Protein AF-A0A6I4UWA6-F1 (afdb_monomer_lite)

Structure (mmCIF, N/CA/C/O backbone):
data_AF-A0A6I4UWA6-F1
#
_entry.id   AF-A0A6I4UWA6-F1
#
loop_
_atom_site.group_PDB
_atom_site.id
_atom_site.type_symbol
_atom_site.label_atom_id
_atom_site.label_alt_id
_atom_site.label_comp_id
_atom_site.label_asym_id
_atom_site.label_entity_id
_atom_site.label_seq_id
_atom_site.pdbx_PDB_ins_code
_atom_site.Cartn_x
_atom_site.Cartn_y
_atom_site.Cartn_z
_atom_site.occupancy
_atom_site.B_iso_or_equiv
_atom_site.auth_seq_id
_atom_site.auth_comp_id
_atom_site.auth_asym_id
_atom_site.auth_atom_id
_atom_site.pdbx_PDB_model_num
ATOM 1 N N . MET A 1 1 ? 49.687 -25.645 -5.669 1.00 53.41 1 MET A N 1
ATOM 2 C CA . MET A 1 1 ? 48.299 -25.626 -5.158 1.00 53.41 1 MET A CA 1
ATOM 3 C C . MET A 1 1 ? 47.537 -26.724 -5.875 1.00 53.41 1 MET A C 1
ATOM 5 O O . MET A 1 1 ? 47.371 -26.612 -7.083 1.00 53.41 1 MET A O 1
ATOM 9 N N . ASN A 1 2 ? 47.145 -27.784 -5.169 1.00 42.00 2 ASN A N 1
ATOM 10 C CA . ASN A 1 2 ? 46.355 -28.868 -5.758 1.00 42.00 2 ASN A CA 1
ATOM 11 C C . ASN A 1 2 ? 44.873 -28.473 -5.785 1.00 42.00 2 ASN A C 1
ATOM 13 O O . ASN A 1 2 ? 44.392 -27.820 -4.861 1.00 42.00 2 ASN A O 1
ATOM 17 N N . ILE A 1 3 ? 44.172 -28.857 -6.852 1.00 53.47 3 ILE A N 1
ATOM 18 C CA . ILE A 1 3 ? 42.721 -28.705 -6.990 1.00 53.47 3 ILE A CA 1
ATOM 19 C C . ILE A 1 3 ? 42.136 -30.114 -7.025 1.00 53.47 3 ILE A C 1
ATOM 21 O O . ILE A 1 3 ? 42.095 -30.754 -8.075 1.00 53.47 3 ILE A O 1
ATOM 25 N N . ASP A 1 4 ? 41.697 -30.592 -5.865 1.00 56.16 4 ASP A N 1
ATOM 26 C CA . ASP A 1 4 ? 40.974 -31.853 -5.749 1.00 56.16 4 ASP A CA 1
ATOM 27 C C . ASP A 1 4 ? 39.500 -31.651 -6.125 1.00 56.16 4 ASP A C 1
ATOM 29 O O . ASP A 1 4 ? 38.748 -30.904 -5.493 1.00 56.16 4 ASP A O 1
ATOM 33 N N . ARG A 1 5 ? 39.086 -32.311 -7.210 1.00 56.75 5 ARG A N 1
ATOM 34 C CA . ARG A 1 5 ? 37.698 -32.347 -7.685 1.00 56.75 5 ARG A CA 1
ATOM 35 C C . ARG A 1 5 ? 36.960 -33.497 -6.999 1.00 56.75 5 ARG A C 1
ATOM 37 O O . ARG A 1 5 ? 37.160 -34.648 -7.371 1.00 56.75 5 ARG A O 1
ATOM 44 N N . HIS A 1 6 ? 36.038 -33.187 -6.091 1.00 60.47 6 HIS A N 1
ATOM 45 C CA . HIS A 1 6 ? 35.042 -34.151 -5.609 1.00 60.47 6 HIS A CA 1
ATOM 46 C C . HIS A 1 6 ? 33.783 -34.155 -6.499 1.00 60.47 6 HIS A C 1
ATOM 48 O O . HIS A 1 6 ? 33.092 -33.136 -6.568 1.00 60.47 6 HIS A O 1
ATOM 54 N N . PRO A 1 7 ? 33.417 -35.285 -7.135 1.00 59.06 7 PRO A N 1
ATOM 55 C CA . PRO A 1 7 ? 32.106 -35.479 -7.748 1.00 59.06 7 PRO A CA 1
ATOM 56 C C . PRO A 1 7 ? 31.142 -36.162 -6.757 1.00 59.06 7 PRO A C 1
ATOM 58 O O . PRO A 1 7 ? 30.954 -37.376 -6.785 1.00 59.06 7 PRO A O 1
ATOM 61 N N . GLY A 1 8 ? 30.530 -35.376 -5.867 1.00 49.25 8 GLY A N 1
ATOM 62 C CA . GLY A 1 8 ? 29.557 -35.854 -4.875 1.00 49.25 8 GLY A CA 1
ATOM 63 C C . GLY A 1 8 ? 28.133 -35.995 -5.426 1.00 49.25 8 GLY A C 1
ATOM 64 O O . GLY A 1 8 ? 27.339 -35.077 -5.277 1.00 49.25 8 GLY A O 1
ATOM 65 N N . GLU A 1 9 ? 27.876 -37.139 -6.063 1.00 54.88 9 GLU A N 1
ATOM 66 C CA . GLU A 1 9 ? 26.610 -37.889 -6.222 1.00 54.88 9 GLU A CA 1
ATOM 67 C C . GLU A 1 9 ? 25.256 -37.185 -6.489 1.00 54.88 9 GLU A C 1
ATOM 69 O O . GLU A 1 9 ? 24.842 -36.190 -5.894 1.00 54.88 9 GLU A O 1
ATOM 74 N N . ARG A 1 10 ? 24.492 -37.790 -7.411 1.00 55.81 10 ARG A N 1
ATOM 75 C CA . ARG A 1 10 ? 23.184 -37.297 -7.858 1.00 55.81 10 ARG A CA 1
ATOM 76 C C . ARG A 1 10 ? 22.085 -37.584 -6.836 1.00 55.81 10 ARG A C 1
ATOM 78 O O . ARG A 1 10 ? 22.010 -38.657 -6.247 1.00 55.81 10 ARG A O 1
ATOM 85 N N . ARG A 1 11 ? 21.159 -36.632 -6.726 1.00 57.84 11 ARG A N 1
ATOM 86 C CA . ARG A 1 11 ? 19.842 -36.841 -6.121 1.00 57.84 11 ARG A CA 1
ATOM 87 C C . ARG A 1 11 ? 19.018 -37.746 -7.034 1.00 57.84 11 ARG A C 1
ATOM 89 O O . ARG A 1 11 ? 18.744 -37.320 -8.144 1.00 57.84 11 ARG A O 1
ATOM 96 N N . ASP A 1 12 ? 18.564 -38.888 -6.529 1.00 57.28 12 ASP A N 1
ATOM 97 C CA . ASP A 1 12 ? 17.372 -39.582 -7.027 1.00 57.28 12 ASP A CA 1
ATOM 98 C C . ASP A 1 12 ? 16.781 -40.459 -5.910 1.00 57.28 12 ASP A C 1
ATOM 100 O O . ASP A 1 12 ? 17.271 -41.543 -5.597 1.00 57.28 12 ASP A O 1
ATOM 104 N N . ARG A 1 13 ? 15.704 -39.977 -5.280 1.00 61.44 13 ARG A N 1
ATOM 105 C CA . ARG A 1 13 ? 14.755 -40.816 -4.535 1.00 61.44 13 ARG A CA 1
ATOM 106 C C . ARG A 1 13 ? 13.359 -40.430 -4.987 1.00 61.44 13 ARG A C 1
ATOM 108 O O . ARG A 1 13 ? 12.906 -39.320 -4.719 1.00 61.44 13 ARG A O 1
ATOM 115 N N . GLY A 1 14 ? 12.726 -41.336 -5.724 1.00 43.81 14 GLY A N 1
ATOM 116 C CA . GLY A 1 14 ? 11.402 -41.117 -6.288 1.00 43.81 14 GLY A CA 1
ATOM 117 C C . GLY A 1 14 ? 10.319 -41.022 -5.216 1.00 43.81 14 GLY A C 1
ATOM 118 O O . GLY A 1 14 ? 10.387 -41.677 -4.176 1.00 43.81 14 GLY A O 1
ATOM 119 N N . LEU A 1 15 ? 9.292 -40.232 -5.516 1.00 61.09 15 LEU A N 1
ATOM 120 C CA . LEU A 1 15 ? 8.007 -40.269 -4.827 1.00 61.09 15 LEU A CA 1
ATOM 121 C C . LEU A 1 15 ? 7.068 -41.189 -5.629 1.00 61.09 15 LEU A C 1
ATOM 123 O O . LEU A 1 15 ? 6.912 -40.966 -6.832 1.00 61.09 15 LEU A O 1
ATOM 127 N N . PRO A 1 16 ? 6.461 -42.223 -5.018 1.00 57.41 16 PRO A N 1
ATOM 128 C CA . PRO A 1 16 ? 5.458 -43.043 -5.688 1.00 57.41 16 PRO A CA 1
ATOM 129 C C . PRO A 1 16 ? 4.156 -42.254 -5.904 1.00 57.41 16 PRO A C 1
ATOM 131 O O . PRO A 1 16 ? 3.820 -41.358 -5.132 1.00 57.41 16 PRO A O 1
ATOM 134 N N . GLY A 1 17 ? 3.437 -42.589 -6.977 1.00 48.97 17 GLY A N 1
ATOM 135 C CA . GLY A 1 17 ? 2.204 -41.908 -7.377 1.00 48.97 17 GLY A CA 1
ATOM 136 C C . GLY A 1 17 ? 0.936 -42.377 -6.650 1.00 48.97 17 GLY A C 1
ATOM 137 O O . GLY A 1 17 ? 0.963 -43.261 -5.798 1.00 48.97 17 GLY A O 1
ATOM 138 N N . GLY A 1 18 ? -0.192 -41.791 -7.062 1.00 45.34 18 GLY A N 1
ATOM 139 C CA . GLY A 1 18 ? -1.510 -41.930 -6.431 1.00 45.34 18 GLY A CA 1
ATOM 140 C C . GLY A 1 18 ? -1.931 -40.598 -5.788 1.00 45.34 18 GLY A C 1
ATOM 141 O O . GLY A 1 18 ? -1.140 -39.988 -5.083 1.00 45.34 18 GLY A O 1
ATOM 142 N N . THR A 1 19 ? -3.121 -40.038 -6.016 1.00 50.91 19 THR A N 1
ATOM 143 C CA . THR A 1 19 ? -4.329 -40.619 -6.622 1.00 50.91 19 THR A CA 1
ATOM 144 C C . THR A 1 19 ? -5.118 -39.549 -7.378 1.00 50.91 19 THR A C 1
ATOM 146 O O . THR A 1 19 ? -5.453 -38.506 -6.822 1.00 50.91 19 THR A O 1
ATOM 149 N N . LEU A 1 20 ? -5.475 -39.828 -8.636 1.00 55.50 20 LEU A N 1
ATOM 150 C CA . LEU A 1 20 ? -6.439 -39.031 -9.398 1.00 55.50 20 LEU A CA 1
ATOM 151 C C . LEU A 1 20 ? -7.862 -39.345 -8.915 1.00 55.50 20 LEU A C 1
ATOM 153 O O . LEU A 1 20 ? -8.503 -40.256 -9.437 1.00 55.50 20 LEU A O 1
ATOM 157 N N . LEU A 1 21 ? -8.374 -38.586 -7.941 1.00 58.50 21 LEU A N 1
ATOM 158 C CA . LEU A 1 21 ? -9.799 -38.616 -7.602 1.00 58.50 21 LEU A CA 1
ATOM 159 C C . LEU A 1 21 ? -10.546 -37.519 -8.373 1.00 58.50 21 LEU A C 1
ATOM 161 O O . LEU A 1 21 ? -10.526 -36.339 -8.037 1.00 58.50 21 LEU A O 1
ATOM 165 N N . ASN A 1 22 ? -11.170 -37.949 -9.465 1.00 52.53 22 ASN A N 1
ATOM 166 C CA . ASN A 1 22 ? -11.920 -37.125 -10.405 1.00 52.53 22 ASN A CA 1
ATOM 167 C C . ASN A 1 22 ? -13.293 -36.756 -9.808 1.00 52.53 22 ASN A C 1
ATOM 169 O O . ASN A 1 22 ? -14.140 -37.631 -9.628 1.00 52.53 22 ASN A O 1
ATOM 173 N N . ALA A 1 23 ? -13.514 -35.480 -9.484 1.00 58.00 23 ALA A N 1
ATOM 174 C CA . ALA A 1 23 ? -14.774 -35.012 -8.902 1.00 58.00 23 ALA A CA 1
ATOM 175 C C . ALA A 1 23 ? -15.919 -34.967 -9.945 1.00 58.00 23 ALA A C 1
ATOM 177 O O . ALA A 1 23 ? -15.685 -34.625 -11.110 1.00 58.00 23 ALA A O 1
ATOM 178 N N . PRO A 1 24 ? -17.170 -35.292 -9.564 1.00 58.44 24 PRO A N 1
ATOM 179 C CA . PRO A 1 24 ? -18.280 -35.392 -10.507 1.00 58.44 24 PRO A CA 1
ATOM 180 C C . PRO A 1 24 ? -18.710 -34.030 -11.071 1.00 58.44 24 PRO A C 1
ATOM 182 O O . PRO A 1 24 ? -18.872 -33.044 -10.355 1.00 58.44 24 PRO A O 1
ATOM 185 N N . ARG A 1 25 ? -18.974 -34.000 -12.382 1.00 59.06 25 ARG A N 1
ATOM 186 C CA . ARG A 1 25 ? -19.533 -32.836 -13.081 1.00 59.06 25 ARG A CA 1
ATOM 187 C C . ARG A 1 25 ? -21.037 -32.707 -12.805 1.00 59.06 25 ARG A C 1
ATOM 189 O O . ARG A 1 25 ? -21.835 -33.433 -13.388 1.00 59.06 25 ARG A O 1
ATOM 196 N N . GLY A 1 26 ? -21.417 -31.717 -12.005 1.00 48.50 26 GLY A N 1
ATOM 197 C CA . GLY A 1 26 ? -22.790 -31.233 -11.824 1.00 48.50 26 GLY A CA 1
ATOM 198 C C . GLY A 1 26 ? -22.751 -29.879 -11.101 1.00 48.50 26 GLY A C 1
ATOM 199 O O . GLY A 1 26 ? -21.846 -29.650 -10.313 1.00 48.50 26 GLY A O 1
ATOM 200 N N . GLN A 1 27 ? -23.630 -28.909 -11.345 1.00 59.19 27 GLN A N 1
ATOM 201 C CA . GLN A 1 27 ? -24.799 -28.862 -12.223 1.00 59.19 27 GLN A CA 1
ATOM 202 C C . GLN A 1 27 ? -24.943 -27.418 -12.742 1.00 59.19 27 GLN A C 1
ATOM 204 O O . GLN A 1 27 ?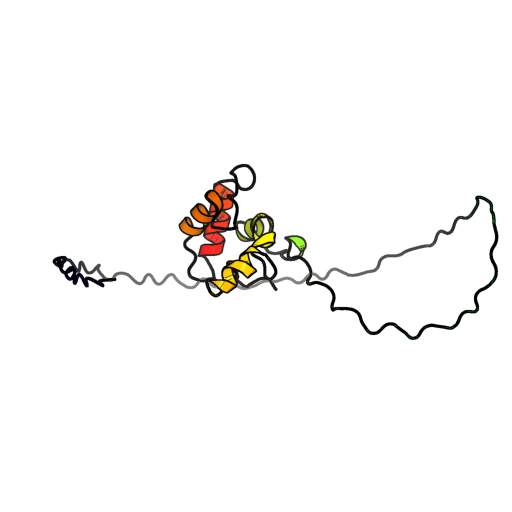 -24.739 -26.462 -11.997 1.00 59.19 27 GLN A O 1
ATOM 209 N N . ARG A 1 28 ? -25.276 -27.227 -14.026 1.00 51.88 28 ARG A N 1
ATOM 210 C CA . ARG A 1 28 ? -25.441 -25.884 -14.616 1.00 51.88 28 ARG A CA 1
ATOM 211 C C . ARG A 1 28 ? -26.764 -25.247 -14.169 1.00 51.88 28 ARG A C 1
ATOM 213 O O . ARG A 1 28 ? -27.744 -25.298 -14.914 1.00 51.88 28 ARG A O 1
ATOM 220 N N . SER A 1 29 ? -26.789 -24.620 -12.994 1.00 53.06 29 SER A N 1
ATOM 221 C CA . SER A 1 29 ? -27.918 -23.780 -12.571 1.00 53.06 29 SER A CA 1
ATOM 222 C C . SER A 1 29 ? -28.010 -22.529 -13.442 1.00 53.06 29 SER A C 1
ATOM 224 O O . SER A 1 29 ? -27.282 -21.556 -13.257 1.00 53.06 29 SER A O 1
ATOM 226 N N . ARG A 1 30 ? -28.925 -22.562 -14.416 1.00 59.91 30 ARG A N 1
ATOM 227 C CA . ARG A 1 30 ? -29.314 -21.396 -15.216 1.00 59.91 30 ARG A CA 1
ATOM 228 C C . ARG A 1 30 ? -30.151 -20.460 -14.342 1.00 59.91 30 ARG A C 1
ATOM 230 O O . ARG A 1 30 ? -31.374 -20.592 -14.308 1.00 59.91 30 ARG A O 1
ATOM 237 N N . ILE A 1 31 ? -29.513 -19.531 -13.633 1.00 61.69 31 ILE A N 1
ATOM 238 C CA . ILE A 1 31 ? -30.254 -18.494 -12.909 1.00 61.69 31 ILE A CA 1
ATOM 239 C C . ILE A 1 31 ? -30.645 -17.390 -13.896 1.00 61.69 31 ILE A C 1
ATOM 241 O O . ILE A 1 31 ? -29.827 -16.655 -14.439 1.00 61.69 31 ILE A O 1
ATOM 245 N N . ARG A 1 32 ? -31.949 -17.405 -14.154 1.00 57.16 32 ARG A N 1
ATOM 246 C CA . ARG A 1 32 ? -32.797 -16.548 -14.981 1.00 57.16 32 ARG A CA 1
ATOM 247 C C . ARG A 1 32 ? -32.387 -15.069 -15.001 1.00 57.16 32 ARG A C 1
ATOM 249 O O . ARG A 1 32 ? -32.259 -14.443 -13.954 1.00 57.16 32 ARG A O 1
ATOM 256 N N . SER A 1 33 ? -32.295 -14.509 -16.207 1.00 45.88 33 SER A N 1
ATOM 257 C CA . SER A 1 33 ? -32.136 -13.074 -16.453 1.00 45.88 33 SER A CA 1
ATOM 258 C C . SER A 1 33 ? -33.214 -12.254 -15.737 1.00 45.88 33 SER A C 1
ATOM 260 O O . SER A 1 33 ? -34.404 -12.525 -15.902 1.00 45.88 33 SER A O 1
ATOM 262 N N . GLY A 1 34 ? -32.792 -11.230 -14.994 1.00 49.47 34 GLY A N 1
ATOM 263 C CA . GLY A 1 34 ? -33.658 -10.218 -14.392 1.00 49.47 34 GLY A CA 1
ATOM 264 C C . GLY A 1 34 ? -33.256 -8.834 -14.887 1.00 49.47 34 GLY A C 1
ATOM 265 O O . GLY A 1 34 ? -32.391 -8.192 -14.307 1.00 49.47 34 GLY A O 1
ATOM 266 N N . THR A 1 35 ? -33.857 -8.392 -15.988 1.00 56.50 35 THR A N 1
ATOM 267 C CA . THR A 1 35 ? -33.701 -7.030 -16.507 1.00 56.50 35 THR A CA 1
ATOM 268 C C . THR A 1 35 ? -34.466 -6.041 -15.631 1.00 56.50 35 THR A C 1
ATOM 270 O O . THR A 1 35 ? -35.697 -6.037 -15.658 1.00 56.50 35 THR A O 1
ATOM 273 N N . THR A 1 36 ? -33.767 -5.156 -14.924 1.00 51.28 36 THR A N 1
ATOM 274 C CA . THR A 1 36 ? -34.339 -3.902 -14.415 1.00 51.28 36 THR A CA 1
ATOM 275 C C . THR A 1 36 ? -33.666 -2.735 -15.125 1.00 51.28 36 THR A C 1
ATOM 277 O O . THR A 1 36 ? -32.446 -2.593 -15.120 1.00 51.28 36 THR A O 1
ATOM 280 N N . ALA A 1 37 ? -34.478 -1.955 -15.836 1.00 49.41 37 ALA A N 1
ATOM 281 C CA . ALA A 1 37 ? -33.999 -0.916 -16.733 1.00 49.41 37 ALA A CA 1
ATOM 282 C C . ALA A 1 37 ? -33.434 0.293 -15.976 1.00 49.41 37 ALA A C 1
ATOM 284 O O . ALA A 1 37 ? -33.910 0.670 -14.906 1.00 49.41 37 ALA A O 1
ATOM 285 N N . VAL A 1 38 ? -32.444 0.923 -16.604 1.00 46.31 38 VAL A N 1
ATOM 286 C CA . VAL A 1 38 ? -31.887 2.220 -16.220 1.00 46.31 38 VAL A CA 1
ATOM 287 C C . VAL A 1 38 ? -32.981 3.290 -16.241 1.00 46.31 38 VAL A C 1
ATOM 289 O O . VAL A 1 38 ? -33.647 3.473 -17.256 1.00 46.31 38 VAL A O 1
ATOM 292 N N . LEU A 1 39 ? -33.093 4.055 -15.154 1.00 53.03 39 LEU A N 1
ATOM 293 C CA . LEU A 1 39 ? -33.792 5.341 -15.114 1.00 53.03 39 LEU A CA 1
ATOM 294 C C . LEU A 1 39 ? -32.871 6.377 -14.459 1.00 53.03 39 LEU A C 1
ATOM 296 O O . LEU A 1 39 ? -33.003 6.733 -13.292 1.00 53.03 39 LEU A O 1
ATOM 300 N N . ALA A 1 40 ? -31.886 6.826 -15.238 1.00 41.97 40 ALA A N 1
ATOM 301 C CA . ALA A 1 40 ? -31.030 7.947 -14.882 1.00 41.97 40 ALA A CA 1
ATOM 302 C C . ALA A 1 40 ? -31.769 9.258 -15.189 1.00 41.97 40 ALA A C 1
ATOM 304 O O . ALA A 1 40 ? -31.887 9.654 -16.348 1.00 41.97 40 ALA A O 1
ATOM 305 N N . ALA A 1 41 ? -32.274 9.928 -14.154 1.00 52.06 41 ALA A N 1
ATOM 306 C CA . ALA A 1 41 ? -32.802 11.281 -14.275 1.00 52.06 41 ALA A CA 1
ATOM 307 C C . ALA A 1 41 ? -31.654 12.292 -14.132 1.00 52.06 41 ALA A C 1
ATOM 309 O O . ALA A 1 41 ? -31.079 12.441 -13.055 1.00 52.06 41 ALA A O 1
ATOM 310 N N . LEU A 1 42 ? -31.316 12.982 -15.224 1.00 51.84 42 LEU A N 1
ATOM 311 C CA . LEU A 1 42 ? -30.406 14.126 -15.185 1.00 51.84 42 LEU A CA 1
ATOM 312 C C . LEU A 1 42 ? -31.071 15.281 -14.425 1.00 51.84 42 LEU A C 1
ATOM 314 O O . LEU A 1 42 ? -32.167 15.704 -14.786 1.00 51.84 42 LEU A O 1
ATOM 318 N N . ALA A 1 43 ? -30.358 15.863 -13.464 1.00 55.25 43 ALA A N 1
ATOM 319 C CA . ALA A 1 43 ? -30.640 17.198 -12.950 1.00 55.25 43 ALA A CA 1
ATOM 320 C C . ALA A 1 43 ? -29.349 18.021 -13.014 1.00 55.25 43 ALA A C 1
ATOM 322 O O . ALA A 1 43 ? -28.380 17.731 -12.314 1.00 55.25 43 ALA A O 1
ATOM 323 N N . LEU A 1 44 ? -29.320 19.019 -13.901 1.00 54.22 44 LEU A N 1
ATOM 324 C CA . LEU A 1 44 ? -28.187 19.929 -14.032 1.00 54.22 44 LEU A CA 1
ATOM 325 C C . LEU A 1 44 ? -28.227 20.969 -12.907 1.00 54.22 44 LEU A C 1
ATOM 327 O O . LEU A 1 44 ? -29.173 21.747 -12.810 1.00 54.22 44 LEU A O 1
ATOM 331 N N . ALA A 1 45 ? -27.143 21.049 -12.145 1.00 57.09 45 ALA A N 1
ATOM 332 C CA . ALA A 1 45 ? -26.717 22.246 -11.431 1.00 57.09 45 ALA A CA 1
ATOM 333 C C . ALA A 1 45 ? -25.194 22.348 -11.630 1.00 57.09 45 ALA A C 1
ATOM 335 O O . ALA A 1 45 ? -24.493 21.353 -11.489 1.00 57.09 45 ALA A O 1
ATOM 336 N N . GLY A 1 46 ? -24.603 23.476 -12.006 1.00 43.91 46 GLY A N 1
ATOM 337 C CA . GLY A 1 46 ? -25.151 24.828 -12.076 1.00 43.91 46 GLY A CA 1
ATOM 338 C C . GLY A 1 46 ? -24.024 25.794 -11.724 1.00 43.91 46 GLY A C 1
ATOM 339 O O . GLY A 1 46 ? -23.930 26.242 -10.588 1.00 43.91 46 GLY A O 1
ATOM 340 N N . CYS A 1 47 ? -23.110 26.032 -12.666 1.00 44.75 47 CYS A N 1
ATOM 341 C CA . CYS A 1 47 ? -21.889 26.794 -12.410 1.00 44.75 47 CYS A CA 1
ATOM 342 C C . CYS A 1 47 ? -22.112 28.305 -12.581 1.00 44.75 47 CYS A C 1
ATOM 344 O O . CYS A 1 47 ? -22.338 28.764 -13.698 1.00 44.75 47 CYS A O 1
ATOM 346 N N . ALA A 1 48 ? -21.954 29.072 -11.502 1.00 47.50 48 ALA A N 1
ATOM 347 C CA . ALA A 1 48 ? -21.664 30.509 -11.517 1.00 47.50 48 ALA A CA 1
ATOM 348 C C . ALA A 1 48 ? -20.889 30.830 -10.221 1.00 47.50 48 ALA A C 1
ATOM 350 O O . ALA A 1 48 ? -21.381 30.572 -9.130 1.00 47.50 48 ALA A O 1
ATOM 351 N N . ALA A 1 49 ? -19.586 31.100 -10.305 1.00 40.16 49 ALA A N 1
ATOM 352 C CA . ALA A 1 49 ? -18.992 32.418 -10.568 1.00 40.16 49 ALA A CA 1
ATOM 353 C C . ALA A 1 49 ? -18.776 33.207 -9.262 1.00 40.16 49 ALA A C 1
ATOM 355 O O . ALA A 1 49 ? -19.687 33.824 -8.719 1.00 40.16 49 ALA A O 1
ATOM 356 N N . SER A 1 50 ? -17.541 33.163 -8.759 1.00 43.00 50 SER A N 1
ATOM 357 C CA . SER A 1 50 ? -17.089 33.894 -7.577 1.00 43.00 50 SER A CA 1
ATOM 358 C C . SER A 1 50 ? -16.894 35.382 -7.882 1.00 43.00 50 SER A C 1
ATOM 360 O O . SER A 1 50 ? -16.082 35.750 -8.730 1.00 43.00 50 SER A O 1
ATOM 362 N N . ALA A 1 51 ? -17.603 36.236 -7.144 1.00 44.31 51 ALA A N 1
ATOM 363 C CA . ALA A 1 51 ? -17.288 37.656 -7.047 1.00 44.31 51 ALA A CA 1
ATOM 364 C C . ALA A 1 51 ? -16.057 37.867 -6.147 1.00 44.31 51 ALA A C 1
ATOM 366 O O . ALA A 1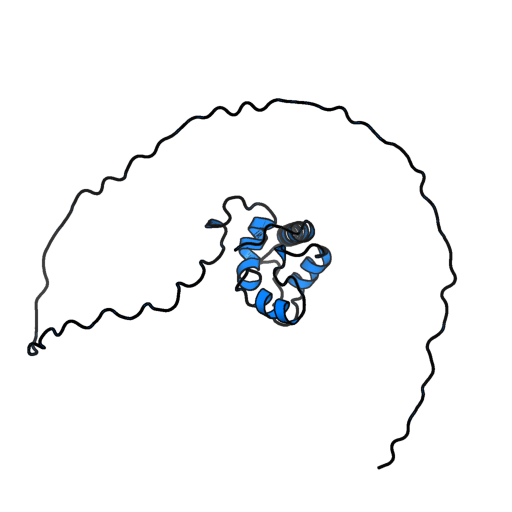 51 ? -15.867 37.149 -5.165 1.00 44.31 51 ALA A O 1
ATOM 367 N N . GLN A 1 52 ? -15.229 38.853 -6.490 1.00 43.97 52 GLN A N 1
ATOM 368 C CA . GLN A 1 52 ? -14.098 39.322 -5.687 1.00 43.97 52 GLN A CA 1
ATOM 369 C C . GLN A 1 52 ? -14.075 40.849 -5.781 1.00 43.97 52 GLN A C 1
ATOM 371 O O . GLN A 1 52 ? -13.489 41.407 -6.709 1.00 43.97 52 GLN A O 1
ATOM 376 N N . ASP A 1 53 ? -14.766 41.510 -4.856 1.00 40.88 53 ASP A N 1
ATOM 377 C CA . ASP A 1 53 ? -14.751 42.966 -4.737 1.00 40.88 53 ASP A CA 1
ATOM 378 C C . ASP A 1 53 ? -13.530 43.452 -3.943 1.00 40.88 53 ASP A C 1
ATOM 380 O O . ASP A 1 53 ? -12.937 42.716 -3.155 1.00 40.88 53 ASP A O 1
ATOM 384 N N . GLY A 1 54 ? -13.139 44.695 -4.226 1.00 39.62 54 GLY A N 1
ATOM 385 C CA . GLY A 1 54 ? -11.854 45.294 -3.870 1.00 39.62 54 GLY A CA 1
ATOM 386 C C . GLY A 1 54 ? -11.573 45.543 -2.383 1.00 39.62 54 GLY A C 1
ATOM 387 O O . GLY A 1 54 ? -12.348 45.218 -1.491 1.00 39.62 54 GLY A O 1
ATOM 388 N N . GLY A 1 55 ? -10.432 46.187 -2.131 1.00 34.06 55 GLY A N 1
ATOM 389 C CA . GLY A 1 55 ? -10.011 46.571 -0.783 1.00 34.06 55 GLY A CA 1
ATOM 390 C C . GLY A 1 55 ? -8.523 46.892 -0.714 1.00 34.06 55 GLY A C 1
ATOM 391 O O . GLY A 1 55 ? -7.716 46.020 -0.413 1.00 34.06 55 GLY A O 1
ATOM 392 N N . ALA A 1 56 ? -8.157 48.140 -1.004 1.00 35.78 56 ALA A N 1
ATOM 393 C CA . ALA A 1 56 ? -6.829 48.661 -0.701 1.00 35.78 56 ALA A CA 1
ATOM 394 C C . ALA A 1 56 ? -6.910 49.520 0.565 1.00 35.78 56 ALA A C 1
ATOM 396 O O . ALA A 1 56 ? -7.698 50.462 0.597 1.00 35.78 56 ALA A O 1
ATOM 397 N N . GLU A 1 57 ? -6.060 49.248 1.554 1.00 37.12 57 GLU A N 1
ATOM 398 C CA . GLU A 1 57 ? -5.761 50.187 2.639 1.00 37.12 57 GLU A CA 1
ATOM 399 C C . GLU A 1 57 ? -4.245 50.341 2.802 1.00 37.12 57 GLU A C 1
ATOM 401 O O . GLU A 1 57 ? -3.458 49.456 2.459 1.00 37.12 57 GLU A O 1
ATOM 406 N N . THR A 1 58 ? -3.841 51.536 3.223 1.00 30.61 58 THR A N 1
ATOM 407 C CA . THR A 1 58 ? -2.490 52.092 3.084 1.00 30.61 58 THR A CA 1
ATOM 408 C C . THR A 1 58 ? -1.873 52.449 4.441 1.00 30.61 58 THR A C 1
ATOM 410 O O . THR A 1 58 ? -2.565 52.473 5.452 1.00 30.61 58 THR A O 1
ATOM 413 N N . ALA A 1 59 ? -0.583 52.827 4.409 1.00 38.38 59 ALA A N 1
ATOM 414 C CA . ALA A 1 59 ? 0.199 53.447 5.494 1.00 38.38 59 ALA A CA 1
ATOM 415 C C . ALA A 1 59 ? 0.660 52.511 6.641 1.00 38.38 59 ALA A C 1
ATOM 417 O O . ALA A 1 59 ? -0.031 51.575 7.017 1.00 38.38 59 ALA A O 1
ATOM 418 N N . ALA A 1 60 ? 1.824 52.717 7.272 1.00 33.44 60 ALA A N 1
ATOM 419 C CA . ALA A 1 60 ? 3.030 53.495 6.927 1.00 33.44 60 ALA A CA 1
ATOM 420 C C . ALA A 1 60 ? 4.200 53.017 7.825 1.00 33.44 60 ALA A C 1
ATOM 422 O O . ALA A 1 60 ? 3.950 52.387 8.851 1.00 33.44 60 ALA A O 1
ATOM 423 N N . GLY A 1 61 ? 5.464 53.320 7.485 1.00 32.41 61 GLY A N 1
ATOM 424 C CA . GLY A 1 61 ? 6.597 52.921 8.342 1.00 32.41 61 GLY A CA 1
ATOM 425 C C . GLY A 1 61 ? 8.012 53.114 7.780 1.00 32.41 61 GLY A C 1
ATOM 426 O O . GLY A 1 61 ? 8.721 52.132 7.636 1.00 32.41 61 GLY A O 1
ATOM 427 N N . GLU A 1 62 ? 8.373 54.363 7.475 1.00 31.11 62 GLU A N 1
ATOM 428 C CA . GLU A 1 62 ? 9.712 55.003 7.449 1.00 31.11 62 GLU A CA 1
ATOM 429 C C . GLU A 1 62 ? 11.013 54.312 6.931 1.00 31.11 62 GLU A C 1
ATOM 431 O O . GLU A 1 62 ? 11.296 53.134 7.112 1.00 31.11 62 GLU A O 1
ATOM 436 N N . GLN A 1 63 ? 11.843 55.141 6.283 1.00 40.09 63 GLN A N 1
ATOM 437 C CA . GLN A 1 63 ? 13.168 54.892 5.662 1.00 40.09 63 GLN A CA 1
ATOM 438 C C . GLN A 1 63 ? 14.324 54.801 6.712 1.00 40.09 63 GLN A C 1
ATOM 440 O O . GLN A 1 63 ? 14.012 54.938 7.897 1.00 40.09 63 GLN A O 1
ATOM 445 N N . PRO A 1 64 ? 15.648 54.649 6.385 1.00 52.28 64 PRO A N 1
ATOM 446 C CA . PRO A 1 64 ? 16.383 54.708 5.093 1.00 52.28 64 PRO A CA 1
ATOM 447 C C . PRO A 1 64 ? 17.408 53.529 4.902 1.00 52.28 64 PRO A C 1
ATOM 449 O O . PRO A 1 64 ? 17.266 52.514 5.570 1.00 52.28 64 PRO A O 1
ATOM 452 N N . THR A 1 65 ? 18.442 53.480 4.029 1.00 37.78 65 THR A N 1
ATOM 453 C CA . THR A 1 65 ? 19.114 54.457 3.126 1.00 37.78 65 THR A CA 1
ATOM 454 C C . THR A 1 65 ? 19.854 53.770 1.948 1.00 37.78 65 THR A C 1
ATOM 456 O O . THR A 1 65 ? 20.446 52.716 2.135 1.00 37.78 65 THR A O 1
ATOM 459 N N . GLY A 1 66 ? 19.967 54.453 0.798 1.00 39.38 66 GLY A N 1
ATOM 460 C CA . GLY A 1 66 ? 21.224 54.637 0.033 1.00 39.38 66 GLY A CA 1
ATOM 461 C C . GLY A 1 66 ? 21.918 53.476 -0.716 1.00 39.38 66 GLY A C 1
ATOM 462 O O . GLY A 1 66 ? 22.763 52.791 -0.146 1.00 39.38 66 GLY A O 1
ATOM 463 N N . SER A 1 67 ? 21.750 53.415 -2.050 1.00 40.25 67 SER A N 1
ATOM 464 C CA . SER A 1 67 ? 22.840 53.202 -3.040 1.00 40.25 67 SER A CA 1
ATOM 465 C C . SER A 1 67 ? 22.377 53.463 -4.491 1.00 40.25 67 SER A C 1
ATOM 467 O O . SER A 1 67 ? 21.184 53.505 -4.770 1.00 40.25 67 SER A O 1
ATOM 469 N N . ALA A 1 68 ? 23.335 53.714 -5.392 1.00 49.78 68 ALA A N 1
ATOM 470 C CA . ALA A 1 68 ? 23.163 54.315 -6.727 1.00 49.78 68 ALA A CA 1
ATOM 471 C C . ALA A 1 68 ? 22.447 53.431 -7.790 1.00 49.78 68 ALA A C 1
ATOM 473 O O . ALA A 1 68 ? 22.415 52.202 -7.657 1.00 49.78 68 ALA A O 1
ATOM 474 N N . PRO A 1 69 ? 21.891 54.026 -8.873 1.00 48.97 69 PRO A N 1
ATOM 475 C CA . PRO A 1 69 ? 21.075 53.299 -9.843 1.00 48.97 69 PRO A CA 1
ATOM 476 C C . PRO A 1 69 ? 21.919 52.422 -10.772 1.00 48.97 69 PRO A C 1
ATOM 478 O O . PRO A 1 69 ? 22.812 52.902 -11.469 1.00 48.97 69 PRO A O 1
ATOM 481 N N . HIS A 1 70 ? 21.568 51.141 -10.847 1.00 50.88 70 HIS A N 1
ATOM 482 C CA . HIS A 1 70 ? 22.057 50.239 -11.885 1.00 50.88 70 HIS A CA 1
ATOM 483 C C . HIS A 1 70 ? 21.056 50.249 -13.044 1.00 50.88 70 HIS A C 1
ATOM 485 O O . HIS A 1 70 ? 19.857 50.061 -12.839 1.00 50.88 70 HIS A O 1
ATOM 491 N N . ALA A 1 71 ? 21.533 50.525 -14.259 1.00 48.31 71 ALA A N 1
ATOM 492 C CA . ALA A 1 71 ? 20.674 50.634 -15.432 1.00 48.31 71 ALA A CA 1
ATOM 493 C C . ALA A 1 71 ? 20.007 49.287 -15.765 1.00 48.31 71 ALA A C 1
ATOM 495 O O . ALA A 1 71 ? 20.675 48.256 -15.842 1.00 48.31 71 ALA A O 1
ATOM 496 N N . ASN A 1 72 ? 18.693 49.309 -16.011 1.00 51.12 72 ASN A N 1
ATOM 497 C CA . ASN A 1 72 ? 17.929 48.130 -16.415 1.00 51.12 72 ASN A CA 1
ATOM 498 C C . ASN A 1 72 ? 18.287 47.703 -17.847 1.00 51.12 72 ASN A C 1
ATOM 500 O O . ASN A 1 72 ? 17.632 48.103 -18.809 1.00 51.12 72 ASN A O 1
ATOM 504 N N . ALA A 1 73 ? 19.295 46.845 -17.989 1.00 50.81 73 ALA A N 1
ATOM 505 C CA . ALA A 1 73 ? 19.412 45.976 -19.152 1.00 50.81 73 ALA A CA 1
ATOM 506 C C . ALA A 1 73 ? 18.445 44.798 -18.961 1.00 50.81 73 ALA A C 1
ATOM 508 O O . ALA A 1 73 ? 18.651 43.956 -18.088 1.00 50.81 73 ALA A O 1
ATOM 509 N N . ALA A 1 74 ? 17.369 44.751 -19.751 1.00 52.53 74 ALA A N 1
ATOM 510 C CA . ALA A 1 74 ? 16.416 43.647 -19.701 1.00 52.53 74 ALA A CA 1
ATOM 511 C C . ALA A 1 74 ? 17.116 42.335 -20.091 1.00 52.53 74 ALA A C 1
ATOM 513 O O . ALA A 1 74 ? 17.574 42.178 -21.224 1.00 52.53 74 ALA A O 1
ATOM 514 N N . ALA A 1 75 ? 17.210 41.399 -19.146 1.00 53.81 75 ALA A N 1
ATOM 515 C CA . ALA A 1 75 ? 17.750 40.073 -19.410 1.00 53.81 75 ALA A CA 1
ATOM 516 C C . ALA A 1 75 ? 16.843 39.311 -20.400 1.00 53.81 75 ALA A C 1
ATOM 518 O O . ALA A 1 75 ? 15.617 39.447 -20.327 1.00 53.81 75 ALA A O 1
ATOM 519 N N . PRO A 1 76 ? 17.405 38.494 -21.312 1.00 56.03 76 PRO A N 1
ATOM 520 C CA . PRO A 1 76 ? 16.602 37.615 -22.155 1.00 56.03 76 PRO A CA 1
ATOM 521 C C . PRO A 1 76 ? 15.816 36.612 -21.288 1.00 56.03 76 PRO A C 1
ATOM 523 O O . PRO A 1 76 ? 16.286 36.242 -20.206 1.00 56.03 76 PRO A O 1
ATOM 526 N N . PRO A 1 77 ? 14.632 36.153 -21.736 1.00 59.38 77 PRO A N 1
ATOM 527 C CA . PRO A 1 77 ? 13.818 35.225 -20.960 1.00 59.38 77 PRO A CA 1
ATOM 528 C C . PRO A 1 77 ? 14.589 33.919 -20.701 1.00 59.38 77 PRO A C 1
ATOM 530 O O . PRO A 1 77 ? 15.239 33.408 -21.619 1.00 59.38 77 PRO A O 1
ATOM 533 N N . PRO A 1 78 ? 14.533 33.359 -19.478 1.00 61.22 78 PRO A N 1
ATOM 534 C CA . PRO A 1 78 ? 15.239 32.126 -19.168 1.00 61.22 78 PRO A CA 1
ATOM 535 C C . PRO A 1 78 ? 14.700 30.977 -20.023 1.00 61.22 78 PRO A C 1
ATOM 537 O O . PRO A 1 78 ? 13.487 30.792 -20.149 1.00 61.22 78 PRO A O 1
ATOM 540 N N . ALA A 1 79 ? 15.613 30.184 -20.590 1.00 64.19 79 ALA A N 1
ATOM 541 C CA . ALA A 1 79 ? 15.259 28.928 -21.236 1.00 64.19 79 ALA A CA 1
ATOM 542 C C . ALA A 1 79 ? 14.479 28.046 -20.245 1.00 64.19 79 ALA A C 1
ATOM 544 O O . ALA A 1 79 ? 14.835 27.976 -19.067 1.00 64.19 79 ALA A O 1
ATOM 545 N N . GLY A 1 80 ? 13.402 27.415 -20.725 1.00 60.81 80 GLY A N 1
ATOM 546 C CA . GLY A 1 80 ? 12.440 26.707 -19.880 1.00 60.81 80 GLY A CA 1
ATOM 547 C C . GLY A 1 80 ? 13.113 25.717 -18.929 1.00 60.81 80 GLY A C 1
ATOM 548 O O . GLY A 1 80 ? 13.929 24.899 -19.353 1.00 60.81 80 GLY A O 1
ATOM 549 N N . GLY A 1 81 ? 12.773 25.816 -17.642 1.00 70.88 81 GLY A N 1
ATOM 550 C CA . GLY A 1 81 ? 13.309 24.933 -16.610 1.00 70.88 81 GLY A CA 1
ATOM 551 C C . GLY A 1 81 ? 12.894 23.466 -16.799 1.00 70.88 81 GLY A C 1
ATOM 552 O O . GLY A 1 81 ? 12.081 23.153 -17.675 1.00 70.88 81 GLY A O 1
ATOM 553 N N . PRO A 1 82 ? 13.423 22.553 -15.962 1.00 71.00 82 PRO A N 1
ATOM 554 C CA . PRO A 1 82 ? 13.002 21.156 -15.953 1.00 71.00 82 PRO A CA 1
ATOM 555 C C . PRO A 1 82 ? 11.472 21.029 -15.869 1.00 71.00 82 PRO A C 1
ATOM 557 O O . PRO A 1 82 ? 10.835 21.859 -15.210 1.00 71.00 82 PRO A O 1
ATOM 560 N N . PRO A 1 83 ? 10.866 20.008 -16.506 1.00 68.88 83 PRO A N 1
ATOM 561 C CA . PRO A 1 83 ? 9.424 19.809 -16.441 1.00 68.88 83 PRO A CA 1
ATOM 562 C C . PRO A 1 83 ? 8.963 19.698 -14.978 1.00 68.88 83 PRO A C 1
ATOM 564 O O . PRO A 1 83 ? 9.701 19.158 -14.146 1.00 68.88 83 PRO A O 1
ATOM 567 N N . PRO A 1 84 ? 7.758 20.198 -14.645 1.00 71.81 84 PRO A N 1
ATOM 568 C CA . PRO A 1 84 ? 7.253 20.151 -13.280 1.00 71.81 84 PRO A CA 1
ATOM 569 C C . PRO A 1 84 ? 7.204 18.704 -12.784 1.00 71.81 84 PRO A C 1
ATOM 571 O O . PRO A 1 84 ? 6.820 17.797 -13.525 1.00 71.81 84 PRO A O 1
ATOM 574 N N . ALA A 1 85 ? 7.590 18.498 -11.524 1.00 70.62 85 ALA A N 1
ATOM 575 C CA . ALA A 1 85 ? 7.564 17.179 -10.905 1.00 70.62 85 ALA A CA 1
ATOM 576 C C . ALA A 1 85 ? 6.151 16.561 -10.988 1.00 70.62 85 ALA A C 1
ATOM 578 O O . ALA A 1 85 ? 5.159 17.292 -10.867 1.00 70.62 85 ALA A O 1
ATOM 579 N N . PRO A 1 86 ? 6.034 15.233 -11.183 1.00 70.75 86 PRO A N 1
ATOM 580 C CA . PRO A 1 86 ? 4.739 14.566 -11.206 1.00 70.75 86 PRO A CA 1
ATOM 581 C C . PRO A 1 86 ? 4.006 14.809 -9.884 1.00 70.75 86 PRO A C 1
ATOM 583 O O . PRO A 1 86 ? 4.607 14.766 -8.808 1.00 70.75 86 PRO A O 1
ATOM 586 N N . LYS A 1 87 ? 2.700 15.083 -9.966 1.00 75.56 87 LYS A N 1
ATOM 587 C CA . LYS A 1 87 ? 1.876 15.333 -8.779 1.00 75.56 87 LYS A CA 1
ATOM 588 C C . LYS A 1 87 ? 1.857 14.073 -7.898 1.00 75.56 87 LYS A C 1
ATOM 590 O O . LYS A 1 87 ? 1.741 12.975 -8.441 1.00 75.56 87 LYS A O 1
ATOM 595 N N . PRO A 1 88 ? 1.961 14.199 -6.563 1.00 77.69 88 PRO A N 1
ATOM 596 C CA . PRO A 1 88 ? 1.852 13.047 -5.680 1.00 77.69 88 PRO A CA 1
ATOM 597 C C . PRO A 1 88 ? 0.445 12.456 -5.778 1.00 77.69 88 PRO A C 1
ATOM 599 O O . PRO A 1 88 ? -0.548 13.187 -5.760 1.00 77.69 88 PRO A O 1
ATOM 602 N N . ILE A 1 89 ? 0.368 11.130 -5.862 1.00 83.12 89 ILE A N 1
ATOM 603 C CA . ILE A 1 89 ? -0.911 10.424 -5.863 1.00 83.12 89 ILE A CA 1
ATOM 604 C C . ILE A 1 89 ? -1.359 10.272 -4.411 1.00 83.12 89 ILE A C 1
ATOM 606 O O . ILE A 1 89 ? -0.622 9.770 -3.567 1.00 83.12 89 ILE A O 1
ATOM 610 N N . THR A 1 90 ? -2.554 10.773 -4.132 1.00 85.75 90 THR A N 1
ATOM 611 C CA . THR A 1 90 ? -3.185 10.863 -2.809 1.00 85.75 90 THR A CA 1
ATOM 612 C C . THR A 1 90 ? -4.656 10.464 -2.917 1.00 85.75 90 THR A C 1
ATOM 614 O O . THR A 1 90 ? -5.201 10.397 -4.027 1.00 85.75 90 THR A O 1
ATOM 617 N N . LEU A 1 91 ? -5.343 10.289 -1.784 1.00 84.06 91 LEU A N 1
ATOM 618 C CA . LEU A 1 91 ? -6.796 10.073 -1.761 1.00 84.06 91 LEU A CA 1
ATOM 619 C C . LEU A 1 91 ? -7.569 11.172 -2.512 1.00 84.06 91 LEU A C 1
ATOM 621 O O . LEU A 1 91 ? -8.533 10.877 -3.212 1.00 84.06 91 LEU A O 1
ATOM 625 N N . ALA A 1 92 ? -7.097 12.424 -2.481 1.00 83.00 92 ALA A N 1
ATOM 626 C CA . ALA A 1 92 ? -7.717 13.528 -3.219 1.00 83.00 92 ALA A CA 1
ATOM 627 C C . ALA A 1 92 ? -7.648 13.362 -4.753 1.00 83.00 92 ALA A C 1
ATOM 629 O O . ALA A 1 92 ? -8.551 13.804 -5.459 1.00 83.00 92 ALA A O 1
ATOM 630 N N . SER A 1 93 ? -6.610 12.700 -5.280 1.00 84.69 93 SER A N 1
ATOM 631 C CA . SER A 1 93 ? -6.516 12.330 -6.708 1.00 84.69 93 SER A CA 1
ATOM 632 C C . SER A 1 93 ? -7.194 10.996 -7.054 1.00 84.69 93 SER A C 1
ATOM 634 O O . SER A 1 93 ? -7.331 10.663 -8.228 1.00 84.69 93 SER A O 1
ATOM 636 N N . ARG A 1 94 ? -7.620 10.238 -6.040 1.00 85.19 94 ARG A N 1
ATOM 637 C CA . ARG A 1 94 ? -8.251 8.911 -6.109 1.00 85.19 94 ARG A CA 1
ATOM 638 C C . ARG A 1 94 ? -9.659 8.987 -5.486 1.00 85.19 94 ARG A C 1
ATOM 640 O O . ARG A 1 94 ? -10.009 8.193 -4.625 1.00 85.19 94 ARG A O 1
ATOM 647 N N . SER A 1 95 ? -10.486 9.948 -5.906 1.00 80.19 95 SER A N 1
ATOM 648 C CA . SER A 1 95 ? -11.771 10.267 -5.245 1.00 80.19 95 SER A CA 1
ATOM 649 C C . SER A 1 95 ? -12.826 9.144 -5.238 1.00 80.19 95 SER A C 1
ATOM 651 O O . SER A 1 95 ? -13.793 9.235 -4.487 1.00 80.19 95 SER A O 1
ATOM 653 N N . GLY A 1 96 ? -12.654 8.097 -6.054 1.00 86.25 96 GLY A N 1
ATOM 654 C CA . GLY A 1 96 ? -13.472 6.876 -6.028 1.00 86.25 96 GLY A CA 1
ATOM 655 C C . GLY A 1 96 ? -12.899 5.725 -5.188 1.00 86.25 96 GLY A C 1
ATOM 656 O O . GLY A 1 96 ? -13.578 4.711 -5.030 1.00 86.25 96 GLY A O 1
ATOM 657 N N . ALA A 1 97 ? -11.677 5.854 -4.660 1.00 91.31 97 ALA A N 1
ATOM 658 C CA . ALA A 1 97 ? -11.029 4.800 -3.890 1.00 91.31 97 ALA A CA 1
ATOM 659 C C . ALA A 1 97 ? -11.755 4.555 -2.565 1.00 91.31 97 ALA A C 1
ATOM 661 O O . ALA A 1 97 ? -12.113 5.483 -1.838 1.00 91.31 97 ALA A O 1
ATOM 662 N N . SER A 1 98 ? -11.943 3.283 -2.224 1.00 94.50 98 SER A N 1
ATOM 663 C CA . SER A 1 98 ? -12.602 2.870 -0.983 1.00 94.50 98 SER A CA 1
ATOM 664 C C . SER A 1 98 ? -12.033 1.550 -0.461 1.00 94.50 98 SER A C 1
ATOM 666 O O . SER A 1 98 ? -11.346 0.822 -1.180 1.00 94.50 98 SER A O 1
ATOM 668 N N . GLY A 1 99 ? -12.278 1.252 0.819 1.00 96.31 99 GLY A N 1
ATOM 669 C CA . GLY A 1 99 ? -11.790 0.029 1.461 1.00 96.31 99 GLY A CA 1
ATOM 670 C C . GLY A 1 99 ? -10.275 -0.152 1.311 1.00 96.31 99 GLY A C 1
ATOM 671 O O . GLY A 1 99 ? -9.501 0.758 1.602 1.00 96.31 99 GLY A O 1
ATOM 672 N N . GLY A 1 100 ? -9.858 -1.328 0.835 1.00 97.12 100 GLY A N 1
ATOM 673 C CA . GLY A 1 100 ? -8.447 -1.673 0.649 1.00 97.12 100 GLY A CA 1
ATOM 674 C C . GLY A 1 100 ? -7.689 -0.794 -0.352 1.00 97.12 100 GLY A C 1
ATOM 675 O O . GLY A 1 100 ? -6.493 -0.590 -0.162 1.00 97.12 100 GLY A O 1
ATOM 676 N N . GLU A 1 101 ? -8.360 -0.221 -1.361 1.00 96.50 101 GLU A N 1
ATOM 677 C CA . GLU A 1 101 ? -7.727 0.731 -2.289 1.00 96.50 101 GLU A CA 1
ATOM 678 C C . GLU A 1 101 ? -7.365 2.023 -1.554 1.00 96.50 101 GLU A C 1
ATOM 680 O O . GLU A 1 101 ? -6.220 2.461 -1.602 1.00 96.50 101 GLU A O 1
ATOM 685 N N . ALA A 1 102 ? -8.312 2.605 -0.810 1.00 96.50 102 ALA A N 1
ATOM 686 C CA . ALA A 1 102 ? -8.070 3.833 -0.054 1.00 96.50 102 ALA A CA 1
ATOM 687 C C . ALA A 1 102 ? -6.954 3.648 0.990 1.00 96.50 102 ALA A C 1
ATOM 689 O O . ALA A 1 102 ? -6.053 4.478 1.096 1.00 96.50 102 ALA A O 1
ATOM 690 N N . LEU A 1 103 ? -6.959 2.518 1.700 1.00 97.75 103 LEU A N 1
ATOM 691 C CA . LEU A 1 103 ? -5.908 2.171 2.659 1.00 97.75 103 LEU A CA 1
ATOM 692 C C . LEU A 1 103 ? -4.539 1.960 1.981 1.00 97.75 103 LEU A C 1
ATOM 694 O O . LEU A 1 103 ? -3.509 2.345 2.532 1.00 97.75 103 LEU A O 1
ATOM 698 N N . TYR A 1 104 ? -4.500 1.393 0.771 1.00 97.38 104 TYR A N 1
ATOM 699 C CA . TYR A 1 104 ? -3.266 1.275 -0.010 1.00 97.38 104 TYR A CA 1
ATOM 700 C C . TYR A 1 104 ? -2.745 2.648 -0.474 1.00 97.38 104 TYR A C 1
ATOM 702 O O . TYR A 1 104 ? -1.540 2.910 -0.389 1.00 97.38 104 TYR A O 1
ATOM 710 N N . VAL A 1 105 ? -3.639 3.538 -0.917 1.00 95.44 105 VAL A N 1
ATOM 711 C CA . VAL A 1 105 ? -3.308 4.922 -1.294 1.00 95.44 105 VAL A CA 1
ATOM 712 C C . VAL A 1 105 ? -2.705 5.683 -0.112 1.00 95.44 105 VAL A C 1
ATOM 714 O O . VAL A 1 105 ? -1.673 6.328 -0.280 1.00 95.44 105 VAL A O 1
ATOM 717 N N . GLU A 1 106 ? -3.295 5.567 1.077 1.00 95.44 106 GLU A N 1
ATOM 718 C CA . GLU A 1 106 ? -2.835 6.273 2.278 1.00 95.44 106 GLU A CA 1
ATOM 719 C C . GLU A 1 106 ? -1.496 5.725 2.807 1.00 95.44 106 GLU A C 1
ATOM 721 O O . GLU A 1 106 ? -0.532 6.471 2.978 1.00 95.44 106 GLU A O 1
ATOM 726 N N . HIS A 1 107 ? -1.398 4.409 3.026 1.00 96.75 107 HIS A N 1
ATOM 727 C CA . HIS A 1 107 ? -0.271 3.821 3.764 1.00 96.75 107 HIS A CA 1
ATOM 728 C C . HIS A 1 107 ? 0.873 3.302 2.881 1.00 96.75 107 HIS A C 1
ATOM 730 O O . HIS A 1 107 ? 2.000 3.162 3.352 1.00 96.75 107 HIS A O 1
ATOM 736 N N . CYS A 1 108 ? 0.616 2.955 1.615 1.00 96.81 108 CYS A N 1
ATOM 737 C CA . CYS A 1 108 ? 1.574 2.206 0.790 1.00 96.81 108 CYS A CA 1
ATOM 738 C C . CYS A 1 108 ? 2.067 2.970 -0.447 1.00 96.81 108 CYS A C 1
ATOM 740 O O . CYS A 1 108 ? 3.215 2.774 -0.861 1.00 96.81 108 CYS A O 1
ATOM 742 N N . MET A 1 109 ? 1.254 3.846 -1.050 1.00 94.75 109 MET A N 1
ATOM 743 C CA . MET A 1 109 ? 1.615 4.508 -2.314 1.00 94.75 109 MET A CA 1
ATOM 744 C C . MET A 1 109 ? 2.796 5.481 -2.222 1.00 94.75 109 MET A C 1
ATOM 746 O O . MET A 1 109 ? 3.479 5.677 -3.228 1.00 94.75 109 MET A O 1
ATOM 750 N N . SER A 1 110 ? 3.113 6.019 -1.044 1.00 93.62 110 SER A N 1
ATOM 751 C CA . SER A 1 110 ? 4.325 6.828 -0.825 1.00 93.62 110 SER A CA 1
ATOM 752 C C . SER A 1 110 ? 5.611 6.089 -1.243 1.00 93.62 110 SER A C 1
ATOM 754 O O . SER A 1 110 ? 6.522 6.685 -1.820 1.00 93.62 110 SER A O 1
ATOM 756 N N . CYS A 1 111 ? 5.654 4.769 -1.036 1.00 96.38 111 CYS A N 1
ATOM 757 C CA . CYS A 1 111 ? 6.771 3.900 -1.410 1.00 96.38 111 CYS A CA 1
ATOM 758 C C . CYS A 1 111 ? 6.488 3.018 -2.638 1.00 96.38 111 CYS A C 1
ATOM 760 O O . CYS A 1 111 ? 7.430 2.689 -3.362 1.00 96.38 111 CYS A O 1
ATOM 762 N N . HIS A 1 112 ? 5.230 2.642 -2.891 1.00 96.81 112 HIS A N 1
ATOM 763 C CA . HIS A 1 112 ? 4.828 1.703 -3.952 1.00 96.81 112 HIS A CA 1
ATOM 764 C C . HIS A 1 112 ? 4.019 2.326 -5.108 1.00 96.81 112 HIS A C 1
ATOM 766 O O . HIS A 1 112 ? 3.558 1.609 -5.997 1.00 96.81 112 HIS A O 1
ATOM 772 N N . GLY A 1 113 ? 3.879 3.654 -5.151 1.00 94.00 113 GLY A N 1
ATOM 773 C CA . GLY A 1 113 ? 3.392 4.387 -6.324 1.00 94.00 113 GLY A CA 1
ATOM 774 C C . GLY A 1 113 ? 4.432 4.464 -7.460 1.00 94.00 113 GLY A C 1
ATOM 775 O O . GLY A 1 113 ? 5.561 3.993 -7.292 1.00 94.00 113 GLY A O 1
ATOM 776 N N . PRO A 1 114 ? 4.105 5.079 -8.615 1.00 91.44 114 PRO A N 1
ATOM 777 C CA . PRO A 1 114 ? 4.940 5.047 -9.830 1.00 91.44 114 PRO A CA 1
ATOM 778 C C . PRO A 1 114 ? 6.386 5.514 -9.645 1.00 91.44 114 PRO A C 1
ATOM 780 O O . PRO A 1 114 ? 7.306 4.912 -10.194 1.00 91.44 114 PRO A O 1
ATOM 783 N N . ASN A 1 115 ? 6.587 6.544 -8.821 1.00 89.75 115 ASN A N 1
ATOM 784 C CA . ASN A 1 115 ? 7.897 7.130 -8.524 1.00 89.75 115 ASN A CA 1
ATOM 785 C C . ASN A 1 115 ? 8.409 6.769 -7.114 1.00 89.75 115 ASN A C 1
ATOM 787 O O . ASN A 1 115 ? 9.382 7.349 -6.636 1.00 89.75 115 ASN A O 1
ATOM 791 N N . GLY A 1 116 ? 7.746 5.830 -6.431 1.00 93.69 116 GLY A N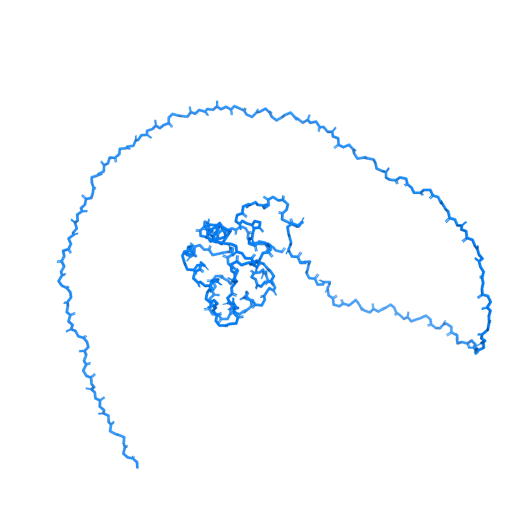 1
ATOM 792 C CA . GLY A 1 116 ? 8.091 5.412 -5.075 1.00 93.69 116 GLY A CA 1
ATOM 793 C C . GLY A 1 116 ? 9.372 4.572 -5.018 1.00 93.69 116 GLY A C 1
ATOM 794 O O . GLY A 1 116 ? 9.676 3.791 -5.926 1.00 93.69 116 GLY A O 1
ATOM 795 N N . MET A 1 117 ? 10.129 4.700 -3.922 1.00 96.00 117 MET A N 1
ATOM 796 C CA . MET A 1 117 ? 11.401 3.985 -3.734 1.00 96.00 117 MET A CA 1
ATOM 797 C C . MET A 1 117 ? 11.230 2.457 -3.812 1.00 96.00 117 MET A C 1
ATOM 799 O O . MET A 1 117 ? 12.051 1.772 -4.424 1.00 96.00 117 MET A O 1
ATOM 803 N N . GLY A 1 118 ? 10.150 1.923 -3.235 1.00 96.25 118 GLY A N 1
ATOM 804 C CA . GLY A 1 118 ? 9.803 0.503 -3.283 1.00 96.25 118 GLY A CA 1
ATOM 805 C C . GLY A 1 118 ? 9.574 0.017 -4.713 1.00 96.25 118 GLY A C 1
ATOM 806 O O . GLY A 1 118 ? 10.151 -0.995 -5.106 1.00 96.25 118 GLY A O 1
ATOM 807 N N . THR A 1 119 ? 8.828 0.770 -5.525 1.00 96.44 119 THR A N 1
ATOM 808 C CA . THR A 1 119 ? 8.641 0.496 -6.963 1.00 96.44 119 THR A CA 1
ATOM 809 C C . THR A 1 119 ? 9.968 0.512 -7.718 1.00 96.44 119 THR A C 1
ATOM 811 O O . THR A 1 119 ? 10.266 -0.422 -8.465 1.00 96.44 119 THR A O 1
ATOM 814 N N . GLY A 1 120 ? 10.818 1.516 -7.480 1.00 96.31 120 GLY A N 1
ATOM 815 C CA . GLY A 1 120 ? 12.144 1.609 -8.101 1.00 96.31 120 GLY A CA 1
ATOM 816 C C . GLY A 1 120 ? 13.061 0.425 -7.764 1.00 96.31 120 GLY A C 1
ATOM 817 O O . GLY A 1 120 ? 13.783 -0.068 -8.633 1.00 96.31 120 GLY A O 1
ATOM 818 N N . LEU A 1 121 ? 13.004 -0.078 -6.526 1.00 96.50 121 LEU A N 1
ATOM 819 C CA . LEU A 1 121 ? 13.751 -1.260 -6.081 1.00 96.50 121 LEU A CA 1
ATOM 820 C C . LEU A 1 121 ? 13.162 -2.572 -6.623 1.00 96.50 121 LEU A C 1
ATOM 822 O O . LEU A 1 121 ? 13.921 -3.461 -7.020 1.00 96.50 121 LEU A O 1
ATOM 826 N N . LEU A 1 122 ? 11.832 -2.690 -6.683 1.00 96.12 122 LEU A N 1
ATOM 827 C CA . LEU A 1 122 ? 11.139 -3.830 -7.290 1.00 96.12 122 LEU A CA 1
ATOM 828 C C . LEU A 1 122 ? 11.456 -3.937 -8.782 1.00 96.12 122 LEU A C 1
ATOM 830 O O . LEU A 1 122 ? 11.776 -5.030 -9.244 1.00 96.12 122 LEU A O 1
ATOM 834 N N . ALA A 1 123 ? 11.498 -2.815 -9.506 1.00 96.38 123 ALA A N 1
ATOM 835 C CA . ALA A 1 123 ? 11.789 -2.773 -10.941 1.00 96.38 123 ALA A CA 1
ATOM 836 C C . ALA A 1 123 ? 13.162 -3.354 -11.328 1.00 96.38 123 ALA A C 1
ATOM 838 O O . ALA A 1 123 ? 13.364 -3.735 -12.481 1.00 96.38 123 ALA A O 1
ATOM 839 N N . ARG A 1 124 ? 14.105 -3.444 -10.378 1.00 95.69 124 ARG A N 1
ATOM 840 C CA . ARG A 1 124 ? 15.420 -4.091 -10.550 1.00 95.69 124 ARG A CA 1
ATOM 841 C C . ARG A 1 124 ? 15.379 -5.620 -10.410 1.00 95.69 124 ARG A C 1
ATOM 843 O O . ARG A 1 124 ? 16.393 -6.263 -10.660 1.00 95.69 124 ARG A O 1
ATOM 850 N N . ARG A 1 125 ? 14.264 -6.194 -9.943 1.00 92.19 125 ARG A N 1
ATOM 851 C CA . ARG A 1 125 ? 14.143 -7.608 -9.533 1.00 92.19 125 ARG A CA 1
ATOM 852 C C . ARG A 1 125 ? 12.960 -8.342 -10.164 1.00 92.19 125 ARG A C 1
ATOM 854 O O . ARG A 1 125 ? 13.054 -9.543 -10.386 1.00 92.19 125 ARG A O 1
ATOM 861 N N . VAL A 1 126 ? 11.844 -7.654 -10.392 1.00 93.75 126 VAL A N 1
ATOM 862 C CA . VAL A 1 126 ? 10.578 -8.244 -10.841 1.00 93.75 126 VAL A CA 1
ATOM 863 C C . VAL A 1 126 ? 9.781 -7.230 -11.658 1.00 93.75 126 VAL A C 1
ATOM 865 O O . VAL A 1 126 ? 9.870 -6.025 -11.426 1.00 93.75 126 VAL A O 1
ATOM 868 N N . GLN A 1 127 ? 9.000 -7.725 -12.616 1.00 93.56 127 GLN A N 1
ATOM 869 C CA . GLN A 1 127 ? 8.044 -6.934 -13.385 1.00 93.56 127 GLN A CA 1
ATOM 870 C C . GLN A 1 127 ? 6.665 -7.625 -13.381 1.00 93.56 127 GLN A C 1
ATOM 872 O O . GLN A 1 127 ? 6.629 -8.858 -13.373 1.00 93.56 127 GLN A O 1
ATOM 877 N N . PRO A 1 128 ? 5.553 -6.865 -13.388 1.00 94.31 128 PRO A N 1
ATOM 878 C CA . PRO A 1 128 ? 5.516 -5.410 -13.245 1.00 94.31 128 PRO A CA 1
ATOM 879 C C . PRO A 1 128 ? 5.924 -4.962 -11.828 1.00 94.31 128 PRO A C 1
ATOM 881 O O . PRO A 1 128 ? 5.710 -5.666 -10.840 1.00 94.31 128 PRO A O 1
ATOM 884 N N . ALA A 1 129 ? 6.588 -3.807 -11.748 1.00 95.31 129 ALA A N 1
ATOM 885 C CA . ALA A 1 129 ? 7.145 -3.282 -10.498 1.00 95.31 129 ALA A CA 1
ATOM 886 C C . ALA A 1 129 ? 6.093 -2.646 -9.571 1.00 95.31 129 ALA A C 1
ATOM 888 O O . ALA A 1 129 ? 6.229 -2.713 -8.350 1.00 95.31 129 ALA A O 1
ATOM 889 N N . LEU A 1 130 ? 5.056 -2.039 -10.157 1.00 95.88 130 LEU A N 1
ATOM 890 C CA . LEU A 1 130 ? 3.896 -1.506 -9.444 1.00 95.88 130 LEU A CA 1
ATOM 891 C C . LEU A 1 130 ? 3.064 -2.654 -8.877 1.00 95.88 130 LEU A C 1
ATOM 893 O O . LEU A 1 130 ? 2.679 -3.549 -9.627 1.00 95.88 130 LEU A O 1
ATOM 897 N N . LEU A 1 131 ? 2.757 -2.616 -7.577 1.00 96.25 131 LEU A N 1
ATOM 898 C CA . LEU A 1 131 ? 2.003 -3.689 -6.918 1.00 96.25 131 LEU A CA 1
ATOM 899 C C . LEU A 1 131 ? 0.579 -3.818 -7.471 1.00 96.25 131 LEU A C 1
ATOM 901 O O . LEU A 1 131 ? 0.134 -4.930 -7.726 1.00 96.25 131 LEU A O 1
ATOM 905 N N . GLU A 1 132 ? -0.088 -2.692 -7.736 1.00 95.62 132 GLU A N 1
ATOM 906 C CA . GLU A 1 132 ? -1.435 -2.644 -8.326 1.00 95.62 132 GLU A CA 1
ATOM 907 C C . GLU A 1 132 ? -1.499 -3.257 -9.734 1.00 95.62 132 GLU A C 1
ATOM 909 O O . GLU A 1 132 ? -2.534 -3.779 -10.128 1.00 95.62 132 GLU A O 1
ATOM 914 N N . ALA A 1 133 ? -0.393 -3.242 -10.486 1.00 95.88 133 ALA A N 1
ATOM 915 C CA . ALA A 1 133 ? -0.327 -3.791 -11.841 1.00 95.88 133 ALA A CA 1
ATOM 916 C C . ALA A 1 133 ? -0.089 -5.314 -11.877 1.00 95.88 133 ALA A C 1
ATOM 918 O O . ALA A 1 133 ? 0.087 -5.878 -12.958 1.00 95.88 133 ALA A O 1
ATOM 919 N N . ARG A 1 134 ? -0.016 -5.985 -10.718 1.00 95.12 134 ARG A N 1
ATOM 920 C CA . ARG A 1 134 ? 0.268 -7.423 -10.616 1.00 95.12 134 ARG A CA 1
ATOM 921 C C . ARG A 1 134 ? -1.015 -8.240 -10.500 1.00 95.12 134 ARG A C 1
ATOM 923 O O . ARG A 1 134 ? -1.950 -7.864 -9.807 1.00 95.12 134 ARG A O 1
ATOM 930 N N . ASP A 1 135 ? -0.992 -9.403 -11.134 1.00 94.25 135 ASP A N 1
ATOM 931 C CA . ASP A 1 135 ? -2.058 -10.411 -11.181 1.00 94.25 135 ASP A CA 1
ATOM 932 C C . ASP A 1 135 ? -1.787 -11.621 -10.259 1.00 94.25 135 ASP A C 1
ATOM 934 O O . ASP A 1 135 ? -2.580 -12.555 -10.179 1.00 94.25 135 ASP A O 1
ATOM 938 N N . ASN A 1 136 ? -0.634 -11.631 -9.578 1.00 90.81 136 ASN A N 1
ATOM 939 C CA . ASN A 1 136 ? -0.089 -12.795 -8.873 1.00 90.81 136 ASN A CA 1
ATOM 940 C C . ASN A 1 136 ? 0.307 -12.523 -7.410 1.00 90.81 136 ASN A C 1
ATOM 942 O O . ASN A 1 136 ? 1.167 -13.210 -6.849 1.00 90.81 136 ASN A O 1
ATOM 946 N N . LEU A 1 137 ? -0.299 -11.513 -6.779 1.00 95.62 137 LEU A N 1
ATOM 947 C CA . LEU A 1 137 ? -0.007 -11.129 -5.398 1.00 95.62 137 LEU A CA 1
ATOM 948 C C . LEU A 1 137 ? -0.906 -11.883 -4.407 1.00 95.62 137 LEU A C 1
ATOM 950 O O . LEU A 1 137 ? -2.014 -11.468 -4.104 1.00 95.62 137 LEU A O 1
ATOM 954 N N . ALA A 1 138 ? -0.427 -13.002 -3.861 1.00 97.62 138 ALA A N 1
ATOM 955 C CA . ALA A 1 138 ? -1.164 -13.706 -2.811 1.00 97.62 138 ALA A CA 1
ATOM 956 C C . ALA A 1 138 ? -1.324 -12.815 -1.560 1.00 97.62 138 ALA A C 1
ATOM 958 O O . ALA A 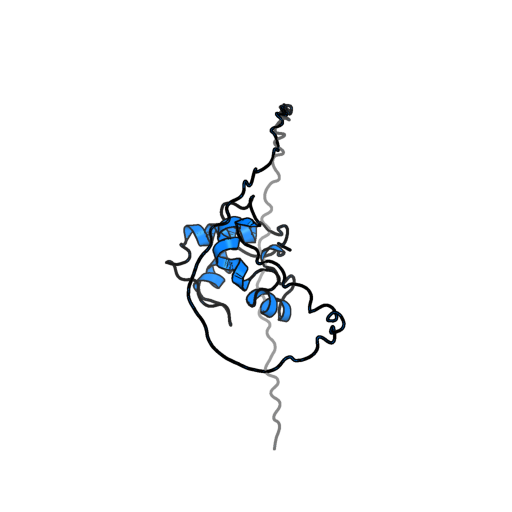1 138 ? -0.322 -12.367 -1.000 1.00 97.62 138 ALA A O 1
ATOM 959 N N . ALA A 1 139 ? -2.555 -12.615 -1.071 1.00 98.19 139 ALA A N 1
ATOM 960 C CA . ALA A 1 139 ? -2.844 -11.740 0.075 1.00 98.19 139 ALA A CA 1
ATOM 961 C C . ALA A 1 139 ? -1.971 -12.058 1.309 1.00 98.19 139 ALA A C 1
ATOM 963 O O . ALA A 1 139 ? -1.367 -11.174 1.912 1.00 98.19 139 ALA A O 1
ATOM 964 N N . GLN A 1 140 ? -1.787 -13.344 1.629 1.00 98.31 140 GLN A N 1
ATOM 965 C CA . GLN A 1 140 ? -0.924 -13.769 2.740 1.00 98.31 140 GLN A CA 1
ATOM 966 C C . GLN A 1 140 ? 0.554 -13.383 2.554 1.00 98.31 140 GLN A C 1
ATOM 968 O O . GLN A 1 140 ? 1.243 -13.103 3.533 1.00 98.31 140 GLN A O 1
ATOM 973 N N . TYR A 1 141 ? 1.050 -13.307 1.314 1.00 97.88 141 TYR A N 1
ATOM 974 C CA . TYR A 1 141 ? 2.394 -12.795 1.042 1.00 97.88 141 TYR A CA 1
ATOM 975 C C . TYR A 1 141 ? 2.480 -11.284 1.297 1.00 97.88 141 TYR A C 1
ATOM 977 O O . TYR A 1 141 ? 3.441 -10.844 1.924 1.00 97.88 141 TYR A O 1
ATOM 985 N N . VAL A 1 142 ? 1.465 -10.506 0.897 1.00 98.25 142 VAL A N 1
ATOM 986 C CA . VAL A 1 142 ? 1.376 -9.061 1.197 1.00 98.25 142 VAL A CA 1
ATOM 987 C C . VAL A 1 142 ? 1.397 -8.818 2.709 1.00 98.25 142 VAL A C 1
ATOM 989 O O . VAL A 1 142 ? 2.191 -8.009 3.188 1.00 98.25 142 VAL A O 1
ATOM 992 N N . ILE A 1 143 ? 0.598 -9.569 3.474 1.00 98.69 143 ILE A N 1
ATOM 993 C CA . ILE A 1 143 ? 0.522 -9.450 4.939 1.00 98.69 143 ILE A CA 1
ATOM 994 C C . ILE A 1 143 ? 1.879 -9.755 5.586 1.00 98.69 143 ILE A C 1
ATOM 996 O O . ILE A 1 143 ? 2.363 -8.981 6.415 1.00 98.69 143 ILE A O 1
ATOM 1000 N N . VAL A 1 144 ? 2.526 -10.862 5.205 1.00 98.44 144 VAL A N 1
ATOM 1001 C CA . VAL A 1 144 ? 3.835 -11.243 5.762 1.00 98.44 144 VAL A CA 1
ATOM 1002 C C . VAL A 1 144 ? 4.924 -10.242 5.366 1.00 98.44 144 VAL A C 1
ATOM 1004 O O . VAL A 1 144 ? 5.741 -9.887 6.218 1.00 98.44 144 VAL A O 1
ATOM 1007 N N . ALA A 1 145 ? 4.918 -9.754 4.122 1.00 97.69 145 ALA A N 1
ATOM 1008 C CA . ALA A 1 145 ? 5.848 -8.736 3.638 1.00 97.69 145 ALA A CA 1
ATOM 1009 C C . ALA A 1 145 ? 5.716 -7.430 4.431 1.00 97.69 145 ALA A C 1
ATOM 1011 O O . ALA A 1 145 ? 6.709 -6.935 4.960 1.00 97.69 145 ALA A O 1
ATOM 1012 N N . ALA A 1 146 ? 4.493 -6.919 4.591 1.00 98.25 146 ALA A N 1
ATOM 1013 C CA . ALA A 1 146 ? 4.237 -5.698 5.345 1.00 98.25 146 ALA A CA 1
ATOM 1014 C C . ALA A 1 146 ? 4.583 -5.850 6.833 1.00 98.25 146 ALA A C 1
ATOM 1016 O O . ALA A 1 146 ? 5.222 -4.971 7.399 1.00 98.25 146 ALA A O 1
ATOM 1017 N N . ARG A 1 147 ? 4.234 -6.969 7.485 1.00 98.50 147 ARG A N 1
ATOM 1018 C CA . ARG A 1 147 ? 4.500 -7.150 8.927 1.00 98.50 147 ARG A CA 1
ATOM 1019 C C . ARG A 1 147 ? 5.953 -7.446 9.282 1.00 98.50 147 ARG A C 1
ATOM 1021 O O . ARG A 1 147 ? 6.344 -7.168 10.411 1.00 98.50 147 ARG A O 1
ATOM 1028 N N . ARG A 1 148 ? 6.739 -8.035 8.376 1.00 98.38 148 ARG A N 1
ATOM 1029 C CA . ARG A 1 148 ? 8.153 -8.377 8.635 1.00 98.38 148 ARG A CA 1
A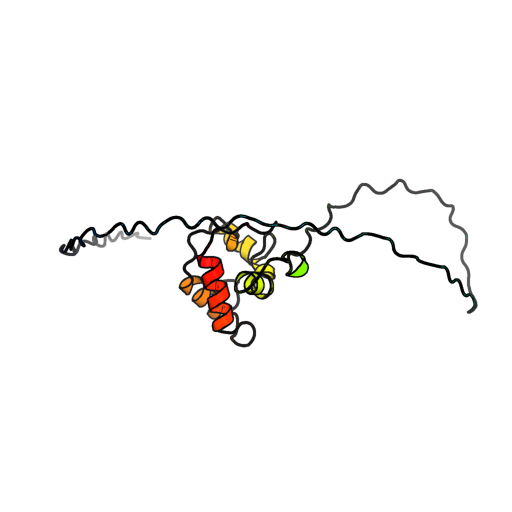TOM 1030 C C . ARG A 1 148 ? 9.147 -7.416 7.989 1.00 98.38 148 ARG A C 1
ATOM 1032 O O . ARG A 1 148 ? 10.298 -7.390 8.414 1.00 98.38 148 ARG A O 1
ATOM 1039 N N . GLY A 1 149 ? 8.711 -6.638 7.000 1.00 97.19 149 GLY A N 1
ATOM 1040 C CA . GLY A 1 149 ? 9.602 -5.925 6.093 1.00 97.19 149 GLY A CA 1
ATOM 1041 C C . GLY A 1 149 ? 10.309 -6.879 5.122 1.00 97.19 149 GLY A C 1
ATOM 1042 O O . GLY A 1 149 ? 10.434 -8.083 5.368 1.00 97.19 149 GLY A O 1
ATOM 1043 N N . ILE A 1 150 ? 10.784 -6.345 3.995 1.00 94.88 150 ILE A N 1
ATOM 1044 C CA . ILE A 1 150 ? 11.592 -7.082 3.011 1.00 94.88 150 ILE A CA 1
ATOM 1045 C C . ILE A 1 150 ? 12.687 -6.161 2.463 1.00 94.88 150 ILE A C 1
ATOM 1047 O O . ILE A 1 150 ? 12.428 -5.238 1.689 1.00 94.88 150 ILE A O 1
ATOM 1051 N N . GLY A 1 151 ? 13.943 -6.446 2.818 1.00 94.12 151 GLY A N 1
ATOM 1052 C CA . GLY A 1 151 ? 15.097 -5.664 2.370 1.00 94.12 151 GLY A CA 1
ATOM 1053 C C . GLY A 1 151 ? 15.025 -4.222 2.873 1.00 94.12 151 GLY A C 1
ATOM 1054 O O . GLY A 1 151 ? 15.149 -3.987 4.067 1.00 94.12 151 GLY A O 1
ATOM 1055 N N . ASN A 1 152 ? 14.809 -3.273 1.958 1.00 95.12 152 ASN A N 1
ATOM 1056 C CA . ASN A 1 152 ? 14.685 -1.846 2.283 1.00 95.12 152 ASN A CA 1
ATOM 1057 C C . ASN A 1 152 ? 13.251 -1.427 2.659 1.00 95.12 152 ASN A C 1
ATOM 1059 O O . ASN A 1 152 ? 13.042 -0.274 3.021 1.00 95.12 152 ASN A O 1
ATOM 1063 N N . MET A 1 153 ? 12.261 -2.321 2.545 1.00 96.81 153 MET A N 1
ATOM 1064 C CA . MET A 1 153 ? 10.912 -2.079 3.061 1.00 96.81 153 MET A CA 1
ATOM 1065 C C . MET A 1 153 ? 10.908 -2.363 4.574 1.00 96.81 153 MET A C 1
ATOM 1067 O O . MET A 1 153 ? 11.103 -3.527 4.940 1.00 96.81 153 MET A O 1
ATOM 1071 N N . PRO A 1 154 ? 10.705 -1.361 5.451 1.00 97.12 154 PRO A N 1
ATOM 1072 C CA . PRO A 1 154 ? 10.609 -1.582 6.892 1.00 97.12 154 PRO A CA 1
ATOM 1073 C C . PRO A 1 154 ? 9.312 -2.329 7.266 1.00 97.12 154 PRO A C 1
ATOM 1075 O O . PRO A 1 154 ? 8.356 -2.328 6.487 1.00 97.12 154 PRO A O 1
ATOM 1078 N N . PRO A 1 155 ? 9.252 -2.974 8.446 1.00 98.25 155 PRO A N 1
ATOM 1079 C CA . PRO A 1 155 ? 8.023 -3.579 8.950 1.00 98.25 155 PRO A CA 1
ATOM 1080 C C . PRO A 1 155 ? 6.992 -2.510 9.343 1.00 98.25 155 PRO A C 1
ATOM 1082 O O . PRO A 1 155 ? 7.302 -1.599 10.107 1.00 98.25 155 PRO A O 1
ATOM 1085 N N . ILE A 1 156 ? 5.752 -2.669 8.877 1.00 98.12 156 ILE A N 1
ATOM 1086 C CA . ILE A 1 156 ? 4.615 -1.789 9.173 1.00 98.12 156 ILE A CA 1
ATOM 1087 C C . ILE A 1 156 ? 3.943 -2.231 10.489 1.00 98.12 156 ILE A C 1
ATOM 1089 O O . ILE A 1 156 ? 3.355 -3.328 10.548 1.00 98.12 156 ILE A O 1
ATOM 1093 N N . PRO A 1 157 ? 4.010 -1.422 11.564 1.00 98.00 157 PRO A N 1
ATOM 1094 C CA . PRO A 1 157 ? 3.513 -1.796 12.882 1.00 98.00 157 PRO A CA 1
ATOM 1095 C C . PRO A 1 157 ? 1.980 -1.789 12.957 1.00 98.00 157 PRO A C 1
ATOM 1097 O O . PRO A 1 157 ? 1.281 -1.153 12.171 1.00 98.00 157 PRO A O 1
ATOM 1100 N N . ARG A 1 158 ? 1.441 -2.480 13.970 1.00 97.69 158 ARG A N 1
ATOM 1101 C CA . ARG A 1 158 ? -0.012 -2.589 14.209 1.00 97.69 158 ARG A CA 1
ATOM 1102 C C . ARG A 1 158 ? -0.697 -1.263 14.553 1.00 97.69 158 ARG A C 1
ATOM 1104 O O . ARG A 1 158 ? -1.908 -1.177 14.414 1.00 97.69 158 ARG A O 1
ATOM 1111 N N . GLY A 1 159 ? 0.068 -0.280 15.035 1.00 97.69 159 GLY A N 1
ATOM 1112 C CA . GLY A 1 159 ? -0.423 1.063 15.357 1.00 97.69 159 GLY A CA 1
ATOM 1113 C C . GLY A 1 159 ? -0.437 2.034 14.173 1.00 97.69 159 GLY A C 1
ATOM 1114 O O . GLY A 1 159 ? -0.968 3.124 14.320 1.00 97.69 159 GLY A O 1
ATOM 1115 N N . GLU A 1 160 ? 0.145 1.654 13.031 1.00 97.19 160 GLU A N 1
ATOM 1116 C CA . GLU A 1 160 ? 0.099 2.433 11.785 1.00 97.19 160 GLU A CA 1
ATOM 1117 C C . GLU A 1 160 ? -0.942 1.858 10.820 1.00 97.19 160 GLU A C 1
ATOM 1119 O O . GLU A 1 160 ? -1.714 2.602 10.230 1.00 97.19 160 GLU A O 1
ATOM 1124 N N . VAL A 1 161 ? -0.993 0.524 10.711 1.00 98.38 161 VAL A N 1
ATOM 1125 C CA . VAL A 1 161 ? -2.022 -0.210 9.964 1.00 98.38 161 VAL A CA 1
ATOM 1126 C C . VAL A 1 161 ? -2.464 -1.397 10.815 1.00 98.38 161 VAL A C 1
ATOM 1128 O O . VAL A 1 161 ? -1.645 -2.276 11.117 1.00 98.38 161 VAL A O 1
ATOM 1131 N N . SER A 1 162 ? -3.736 -1.472 11.201 1.00 98.56 162 SER A N 1
ATOM 1132 C CA . SER A 1 162 ? -4.291 -2.603 11.960 1.00 98.56 162 SER A CA 1
ATOM 1133 C C . SER A 1 162 ? -4.323 -3.893 11.128 1.00 98.56 162 SER A C 1
ATOM 1135 O O . SER A 1 162 ? -4.000 -3.905 9.940 1.00 98.56 162 SER A O 1
ATOM 1137 N N . ASP A 1 163 ? -4.663 -5.031 11.740 1.00 98.62 163 ASP A N 1
ATOM 1138 C CA . ASP A 1 163 ? -4.773 -6.291 10.987 1.00 98.62 163 ASP A CA 1
ATOM 1139 C C . ASP A 1 163 ? -5.977 -6.327 10.048 1.00 98.62 163 ASP A C 1
ATOM 1141 O O . ASP A 1 163 ? -5.868 -6.904 8.971 1.00 98.62 163 ASP A O 1
ATOM 1145 N N . ALA A 1 164 ? -7.089 -5.683 10.412 1.00 98.62 164 ALA A N 1
ATOM 1146 C CA . ALA A 1 164 ? -8.254 -5.584 9.538 1.00 98.62 164 ALA A CA 1
ATOM 1147 C C . ALA A 1 164 ? -7.945 -4.723 8.301 1.00 98.62 164 ALA A C 1
ATOM 1149 O O . ALA A 1 164 ? -8.267 -5.111 7.180 1.00 98.62 164 ALA A O 1
ATOM 1150 N N . GLU A 1 165 ? -7.254 -3.596 8.492 1.00 98.75 165 GLU A N 1
ATOM 1151 C CA . GLU A 1 165 ? -6.834 -2.717 7.395 1.00 98.75 165 GLU A CA 1
ATOM 1152 C C . GLU A 1 165 ? -5.789 -3.388 6.500 1.00 98.75 165 GLU A C 1
ATOM 1154 O O . GLU A 1 165 ? -5.921 -3.356 5.278 1.00 98.75 165 GLU A O 1
ATOM 1159 N N . LEU A 1 166 ? -4.788 -4.068 7.075 1.00 98.81 166 LEU A N 1
ATOM 1160 C CA . LEU A 1 166 ? -3.788 -4.778 6.275 1.00 98.81 166 LEU A CA 1
ATOM 1161 C C . LEU A 1 166 ? -4.392 -5.970 5.518 1.00 98.81 166 LEU A C 1
ATOM 1163 O O . LEU A 1 166 ? -3.980 -6.231 4.390 1.00 98.81 166 LEU A O 1
ATOM 1167 N N . GLN A 1 167 ? -5.372 -6.667 6.098 1.00 98.81 167 GLN A N 1
ATOM 1168 C CA . GLN A 1 167 ? -6.133 -7.698 5.391 1.00 98.81 167 GLN A CA 1
ATOM 1169 C C . GLN A 1 167 ? -6.901 -7.083 4.210 1.00 98.81 167 GLN A C 1
ATOM 1171 O O . GLN A 1 167 ? -6.774 -7.579 3.096 1.00 98.81 167 GLN A O 1
ATOM 1176 N N . ALA A 1 168 ? -7.581 -5.946 4.401 1.00 98.81 168 ALA A N 1
ATOM 1177 C CA . ALA A 1 168 ? -8.272 -5.242 3.318 1.00 98.81 168 ALA A CA 1
ATOM 1178 C C . ALA A 1 168 ? -7.321 -4.765 2.199 1.00 98.81 168 ALA A C 1
ATOM 1180 O O . ALA A 1 168 ? -7.642 -4.932 1.022 1.00 98.81 168 ALA A O 1
ATOM 1181 N N . ILE A 1 169 ? -6.140 -4.225 2.533 1.00 98.62 169 ILE A N 1
ATOM 1182 C CA . ILE A 1 169 ? -5.089 -3.873 1.554 1.00 98.62 169 ILE A CA 1
ATOM 1183 C C . ILE A 1 169 ? -4.620 -5.120 0.790 1.00 98.62 169 ILE A C 1
ATOM 1185 O O . ILE A 1 169 ? -4.433 -5.083 -0.427 1.00 98.62 169 ILE A O 1
ATOM 1189 N N . ALA A 1 170 ? -4.408 -6.229 1.499 1.00 98.56 170 ALA A N 1
ATOM 1190 C CA . ALA A 1 170 ? -3.919 -7.469 0.914 1.00 98.56 170 ALA A CA 1
ATOM 1191 C C . ALA A 1 170 ? -4.949 -8.128 -0.012 1.00 98.56 170 ALA A C 1
ATOM 1193 O O . ALA A 1 170 ? -4.571 -8.610 -1.078 1.00 98.56 170 ALA A O 1
ATOM 1194 N N . ASP A 1 171 ? -6.229 -8.106 0.360 1.00 98.56 171 ASP A N 1
ATOM 1195 C CA . ASP A 1 171 ? -7.335 -8.598 -0.464 1.00 98.56 171 ASP A CA 1
ATOM 1196 C C . ASP A 1 171 ? -7.561 -7.704 -1.687 1.00 98.56 171 ASP A C 1
ATOM 1198 O O . ASP A 1 171 ? -7.770 -8.221 -2.784 1.00 98.56 171 ASP A O 1
ATOM 1202 N N . TYR A 1 172 ? -7.424 -6.378 -1.536 1.00 97.94 172 TYR A N 1
ATOM 1203 C CA . TYR A 1 172 ? -7.396 -5.449 -2.667 1.00 97.94 172 TYR A CA 1
ATOM 1204 C C . TYR A 1 172 ? -6.280 -5.822 -3.649 1.00 97.94 172 TYR A C 1
ATOM 1206 O O . TYR A 1 172 ? -6.570 -6.160 -4.794 1.00 97.94 172 TYR A O 1
ATOM 1214 N N . LEU A 1 173 ? -5.015 -5.852 -3.219 1.00 97.69 173 LEU A N 1
ATOM 1215 C CA . LEU A 1 173 ? -3.891 -6.169 -4.111 1.00 97.69 173 LEU A CA 1
ATOM 1216 C C . LEU A 1 173 ? -3.969 -7.588 -4.709 1.00 97.69 173 LEU A C 1
ATOM 1218 O O . LEU A 1 173 ? -3.506 -7.796 -5.829 1.00 97.69 173 LEU A O 1
ATOM 1222 N N . ALA A 1 174 ? -4.573 -8.549 -4.007 1.00 97.62 174 ALA A N 1
ATOM 1223 C CA . ALA A 1 174 ? -4.786 -9.907 -4.510 1.00 97.62 174 ALA A CA 1
ATOM 1224 C C . ALA A 1 174 ? -5.909 -10.026 -5.554 1.00 97.62 174 ALA A C 1
ATOM 1226 O O . ALA A 1 174 ? -5.910 -10.978 -6.331 1.00 97.62 174 ALA A O 1
ATOM 1227 N N . ALA A 1 175 ? -6.838 -9.068 -5.600 1.00 96.50 175 ALA A N 1
ATOM 1228 C CA . ALA A 1 175 ? -7.889 -8.981 -6.615 1.00 96.50 175 ALA A CA 1
ATOM 1229 C C . ALA A 1 175 ? -7.428 -8.307 -7.929 1.00 96.50 175 ALA A C 1
ATOM 1231 O O . ALA A 1 175 ? -8.259 -8.042 -8.797 1.00 96.50 175 ALA A O 1
ATOM 1232 N N . GLY A 1 176 ? -6.131 -7.998 -8.061 1.00 89.19 176 GLY A N 1
ATOM 1233 C CA . GLY A 1 176 ? -5.546 -7.346 -9.235 1.00 89.19 176 GLY A CA 1
ATOM 1234 C C . GLY A 1 176 ? -5.501 -8.221 -10.503 1.00 89.19 176 GLY A C 1
ATOM 1235 O O . GLY A 1 176 ? -5.829 -9.409 -10.464 1.00 89.19 176 GLY A O 1
ATOM 1236 N N . PRO A 1 177 ? -5.068 -7.656 -11.646 1.00 93.25 177 PRO A N 1
ATOM 1237 C CA . PRO A 1 177 ? -4.450 -6.339 -11.781 1.00 93.25 177 PRO A CA 1
ATOM 1238 C C . PRO A 1 177 ? -5.481 -5.202 -11.813 1.00 93.25 177 PRO A C 1
ATOM 1240 O O . PRO A 1 177 ? -6.533 -5.307 -12.443 1.00 93.25 177 PRO A O 1
ATOM 1243 N N . HIS A 1 178 ? -5.145 -4.093 -11.161 1.00 92.38 178 HIS A N 1
ATOM 1244 C CA . HIS A 1 178 ? -5.949 -2.870 -11.110 1.00 92.38 178 HIS A CA 1
ATOM 1245 C C . HIS A 1 178 ? -5.486 -1.860 -12.157 1.00 92.38 178 HIS A C 1
ATOM 1247 O O . HIS A 1 178 ? -4.388 -1.974 -12.710 1.00 92.38 178 HIS A O 1
ATOM 1253 N N . GLU A 1 179 ? -6.287 -0.818 -12.398 1.00 83.75 179 GLU A N 1
ATOM 1254 C CA . GLU A 1 179 ? -5.775 0.342 -13.124 1.00 83.75 179 GLU A CA 1
ATOM 1255 C C . GLU A 1 179 ? -4.671 1.009 -12.292 1.00 83.75 179 GLU A C 1
ATOM 1257 O O . GLU A 1 179 ? -4.912 1.617 -11.244 1.00 83.75 179 GLU A O 1
ATOM 1262 N N . ALA A 1 180 ? -3.439 0.843 -12.774 1.00 73.44 180 ALA A N 1
ATOM 1263 C CA . ALA A 1 180 ? -2.250 1.418 -12.179 1.00 73.44 180 ALA A CA 1
ATOM 1264 C C . ALA A 1 180 ? -2.352 2.945 -12.180 1.00 73.44 180 ALA A C 1
ATOM 1266 O O . ALA A 1 180 ? -2.548 3.562 -13.233 1.00 73.44 180 ALA A O 1
ATOM 1267 N N . ALA A 1 181 ? -2.186 3.540 -11.000 1.00 68.69 181 ALA A N 1
ATOM 1268 C CA . ALA A 1 181 ? -2.169 4.985 -10.845 1.00 68.69 181 ALA A CA 1
ATOM 1269 C C . ALA A 1 181 ? -1.044 5.615 -11.694 1.00 68.69 181 ALA A C 1
ATOM 1271 O O . ALA A 1 181 ? 0.041 5.036 -11.806 1.00 68.69 181 ALA A O 1
ATOM 1272 N N . ARG A 1 182 ? -1.301 6.779 -12.303 1.00 59.25 182 ARG A N 1
ATOM 1273 C CA . ARG A 1 182 ? -0.414 7.437 -13.282 1.00 59.25 182 ARG A CA 1
ATOM 1274 C C . ARG A 1 182 ? -0.068 8.860 -12.857 1.00 59.25 182 ARG A C 1
ATOM 1276 O O . ARG A 1 182 ? -0.987 9.536 -12.348 1.00 59.25 182 ARG A O 1
#

Sequence (182 aa):
MNIDRHPGERRDRGLPGGTLLNAPRGQRSRIRSGTTAVLAALALAGCAASAQDGGAETAAGEQPTGSAPHANAAAPPPAGGPPPAPKPITLASRSGASGGEALYVEHCMSCHGPNGMGTGLLARRVQPALLEARDNLAAQYVIVAARRGIGNMPPIPRGEVSDAELQAIADYLAAGPHEAAR

Organism: NCBI:txid1739690

Secondary structure (DSSP, 8-state):
-------------PPP---------------------------------------------------PPPP---PPPPPP-SPPPPPPP-GGG-TT--THHHHHHHHTHHHHSTT-HHHHHHTTTSSS-SGGG-S---HHHHHHHHHH-BTTB----TTTS-HHHHHHHHHHHHT-------

pLDDT: mean 73.78, std 22.69, range [30.61, 98.81]

Radius of gyration: 31.32 Å; chains: 1; bounding box: 83×98×38 Å

Foldseek 3Di:
DDDDDDPPDDDDDDDDDDDPPDDDDDDPPPDDDDDDDDDDDDDDDDDDDDDDDDDDDDDDDDDDDDDDDDDDPDDDDDDDDDDDDDDQQACVNVVVDDFLRNLCRPQPCCQQAPPHVQLVVQVVPDPPSRLLQDQDQQLVNQLCCQQPPDDPGHHDDCVRANPSNSSRNSVNSNPDNDPGDD

InterPro domains:
  IPR009056 Cytochrome c-like domain [PF13442] (98-173)
  IPR009056 Cytochrome c-like domain [PS51007] (95-177)
  IPR036909 Cytochrome c-like domain superfamily [G3DSA:1.10.760.10] (95-182)
  IPR036909 Cytochrome c-like domain superfamily [SS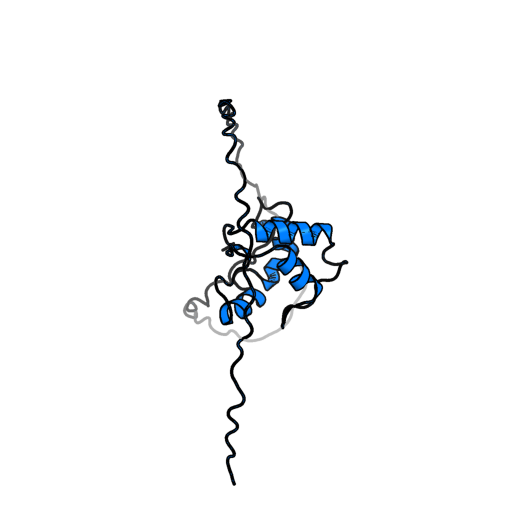F46626] (39-175)
  IPR051811 Cytochrome c550/c551-like [PTHR37823] (40-174)